Protein AF-A0A099JJ31-F1 (afdb_monomer)

pLDDT: mean 77.25, std 7.1, range [54.41, 89.5]

Organism: NCBI:txid1001240

InterPro domains:
  IPR036689 ESAT-6-like superfamily [SSF140453] (3-87)

Structure (mmCIF, N/CA/C/O backbone):
data_AF-A0A099JJ31-F1
#
_entry.id   AF-A0A099JJ31-F1
#
loop_
_atom_site.group_PDB
_atom_site.id
_atom_site.type_symbol
_atom_site.label_atom_id
_atom_site.label_alt_id
_atom_site.label_comp_id
_atom_site.label_asym_id
_atom_site.label_entity_id
_atom_site.label_seq_id
_atom_site.pdbx_PDB_ins_code
_atom_site.Cartn_x
_atom_site.Cartn_y
_atom_site.Cartn_z
_atom_site.occupancy
_atom_site.B_iso_or_equiv
_atom_site.auth_seq_id
_atom_site.auth_comp_id
_atom_site.auth_asym_id
_atom_site.auth_atom_id
_atom_site.pdbx_PDB_model_num
ATOM 1 N N . MET A 1 1 ? -8.573 7.462 25.644 1.00 59.44 1 MET A N 1
ATOM 2 C CA . MET A 1 1 ? -7.167 6.987 25.660 1.00 59.44 1 MET A CA 1
ATOM 3 C C . MET A 1 1 ? -6.922 5.875 24.642 1.00 59.44 1 MET A C 1
ATOM 5 O O . MET A 1 1 ? -6.087 6.080 23.775 1.00 59.44 1 MET A O 1
ATOM 9 N N . GLY A 1 2 ? -7.621 4.730 24.692 1.00 66.19 2 GLY A N 1
ATOM 10 C CA . GLY A 1 2 ? -7.469 3.665 23.681 1.00 66.19 2 GLY A CA 1
ATOM 11 C C . GLY A 1 2 ? -7.903 4.087 22.269 1.00 66.19 2 GLY A C 1
ATOM 12 O O . GLY A 1 2 ? -7.120 3.967 21.328 1.00 66.19 2 GLY A O 1
ATOM 13 N N . SER A 1 3 ? -9.095 4.679 22.133 1.00 65.56 3 SER A N 1
ATOM 14 C CA . SER A 1 3 ? -9.602 5.162 20.836 1.00 65.56 3 SER A CA 1
ATOM 15 C C . SER A 1 3 ? -8.732 6.273 20.224 1.00 65.56 3 SER A C 1
ATOM 17 O O . SER A 1 3 ? -8.530 6.308 19.011 1.00 65.56 3 SER A O 1
ATOM 19 N N . ASP A 1 4 ? -8.124 7.130 21.052 1.00 74.12 4 ASP A N 1
ATOM 20 C CA . ASP A 1 4 ? -7.196 8.177 20.600 1.00 74.12 4 ASP A CA 1
ATOM 21 C C . ASP A 1 4 ? -5.935 7.586 19.949 1.00 74.12 4 ASP A C 1
ATOM 23 O O . ASP A 1 4 ? -5.500 8.041 18.889 1.00 74.12 4 ASP A O 1
ATOM 27 N N . VAL A 1 5 ? -5.359 6.536 20.548 1.00 75.56 5 VAL A N 1
ATOM 28 C CA . VAL A 1 5 ? -4.180 5.834 20.009 1.00 75.56 5 VAL A CA 1
ATOM 29 C C . VAL A 1 5 ? -4.517 5.136 18.692 1.00 75.56 5 VAL A C 1
ATOM 31 O O . VAL A 1 5 ? -3.752 5.231 17.730 1.00 75.56 5 VAL A O 1
ATOM 34 N N . LEU A 1 6 ? -5.677 4.483 18.621 1.00 72.94 6 LEU A N 1
ATOM 35 C CA . LEU A 1 6 ? -6.157 3.798 17.421 1.00 72.94 6 LEU A CA 1
ATOM 36 C C . LEU A 1 6 ? -6.427 4.771 16.261 1.00 72.94 6 LEU A C 1
ATOM 38 O O . LEU A 1 6 ? -6.030 4.512 15.121 1.00 72.94 6 LEU A O 1
ATOM 42 N N . SER A 1 7 ? -7.022 5.927 16.557 1.00 74.19 7 SER A N 1
ATOM 43 C CA . SER A 1 7 ? -7.233 7.017 15.596 1.00 74.19 7 SER A CA 1
ATOM 44 C C . SER A 1 7 ? -5.906 7.579 15.067 1.00 74.19 7 SER A C 1
ATOM 46 O O . SER A 1 7 ? -5.743 7.797 13.861 1.00 74.19 7 SER A O 1
ATOM 48 N N . HIS A 1 8 ? -4.908 7.735 15.942 1.00 79.44 8 HIS A N 1
ATOM 49 C CA . HIS A 1 8 ? -3.561 8.148 15.547 1.00 79.44 8 HIS A CA 1
ATOM 50 C C . HIS A 1 8 ? -2.853 7.119 14.656 1.00 79.44 8 HIS A C 1
ATOM 52 O O . HIS A 1 8 ? -2.252 7.512 13.651 1.00 79.44 8 HIS A O 1
ATOM 58 N N . LEU A 1 9 ? -2.930 5.824 14.985 1.00 74.12 9 LEU A N 1
ATOM 59 C CA . LEU A 1 9 ? -2.378 4.759 14.141 1.00 74.12 9 LEU A CA 1
ATOM 60 C C . LEU A 1 9 ? -3.044 4.749 12.763 1.00 74.12 9 LEU A C 1
ATOM 62 O O . LEU A 1 9 ? -2.347 4.748 11.754 1.00 74.12 9 LEU A O 1
ATOM 66 N N . THR A 1 10 ? -4.375 4.830 12.730 1.00 75.56 10 THR A N 1
ATOM 67 C CA . THR A 1 10 ? -5.184 4.878 11.503 1.00 75.56 10 THR A CA 1
ATOM 68 C C . THR A 1 10 ? -4.741 6.009 10.578 1.00 75.56 10 THR A C 1
ATOM 70 O O . THR A 1 10 ? -4.440 5.774 9.407 1.00 75.56 10 THR A O 1
ATOM 73 N N . LYS A 1 11 ? -4.622 7.234 11.109 1.00 78.12 11 LYS A N 1
ATOM 74 C CA . LYS A 1 11 ? -4.136 8.390 10.341 1.00 78.12 11 LYS A CA 1
ATOM 75 C C . LYS A 1 11 ? -2.731 8.168 9.797 1.00 78.12 11 LYS A C 1
ATOM 77 O O . LYS A 1 11 ? -2.499 8.385 8.613 1.00 78.12 11 LYS A O 1
ATOM 82 N N . LYS A 1 12 ? -1.803 7.723 10.647 1.00 78.56 12 LYS A N 1
ATOM 83 C CA . LYS A 1 12 ? -0.403 7.520 10.255 1.00 78.56 12 LYS A CA 1
ATOM 84 C C . LYS A 1 12 ? -0.267 6.457 9.164 1.00 78.56 12 LYS A C 1
ATOM 86 O O . LYS A 1 12 ? 0.496 6.648 8.220 1.00 78.56 12 LYS A O 1
ATOM 91 N N . THR A 1 13 ? -1.025 5.372 9.286 1.00 73.88 13 THR A N 1
ATOM 92 C CA . THR A 1 13 ? -1.136 4.305 8.292 1.00 73.88 13 THR A CA 1
ATOM 93 C C . THR A 1 13 ? -1.659 4.838 6.962 1.00 73.88 13 THR A C 1
ATOM 95 O O . THR A 1 13 ? -1.001 4.626 5.950 1.00 73.88 13 THR A O 1
ATOM 98 N N . SER A 1 14 ? -2.770 5.583 6.963 1.00 74.06 14 SER A N 1
ATOM 99 C CA . SER A 1 14 ? -3.341 6.160 5.738 1.00 74.06 14 SER A CA 1
ATOM 100 C C . SER A 1 14 ? -2.353 7.085 5.028 1.00 74.06 14 SER A C 1
ATOM 102 O O . SER A 1 14 ? -2.115 6.923 3.838 1.00 74.06 14 SER A O 1
ATOM 104 N N . THR A 1 15 ? -1.721 8.010 5.758 1.00 83.00 15 THR A N 1
ATOM 105 C CA . THR A 1 15 ? -0.725 8.923 5.174 1.00 83.00 15 THR A CA 1
ATOM 106 C C . THR A 1 15 ? 0.475 8.166 4.608 1.00 83.00 15 THR A C 1
ATOM 108 O O . THR A 1 15 ? 0.947 8.485 3.524 1.00 83.00 15 THR A O 1
ATOM 111 N N . SER A 1 16 ? 0.933 7.118 5.299 1.00 75.19 16 SER A N 1
ATOM 112 C CA . SER A 1 16 ? 2.051 6.300 4.816 1.00 75.19 16 SER A CA 1
ATOM 113 C C . SER A 1 16 ? 1.691 5.520 3.540 1.00 75.19 16 SER A C 1
ATOM 115 O O . SER A 1 16 ? 2.562 5.337 2.690 1.00 75.19 16 SER A O 1
ATOM 117 N N . SER A 1 17 ? 0.431 5.088 3.374 1.00 70.38 17 SER A N 1
ATOM 118 C CA . SER A 1 17 ? -0.060 4.500 2.114 1.00 70.38 17 SER A CA 1
ATOM 119 C C . SER A 1 17 ? 0.003 5.495 0.961 1.00 70.38 17 SER A C 1
ATOM 121 O O . SER A 1 17 ? 0.489 5.158 -0.120 1.00 70.38 17 SER A O 1
ATOM 123 N N . ASP A 1 18 ? -0.493 6.712 1.192 1.00 76.56 18 ASP A N 1
ATOM 124 C CA . ASP A 1 18 ? -0.558 7.762 0.175 1.00 76.56 18 ASP A CA 1
ATOM 125 C C . ASP A 1 18 ? 0.853 8.172 -0.275 1.00 76.56 18 ASP A C 1
ATOM 127 O O . ASP A 1 18 ? 1.132 8.269 -1.476 1.00 76.56 18 ASP A O 1
ATOM 131 N N . ASP A 1 19 ? 1.770 8.326 0.685 1.00 80.44 19 ASP A N 1
ATOM 132 C CA . ASP A 1 19 ? 3.175 8.642 0.429 1.00 80.44 19 ASP A CA 1
ATOM 133 C C . ASP A 1 19 ? 3.866 7.535 -0.377 1.00 80.44 19 ASP A C 1
ATOM 135 O O . ASP A 1 19 ? 4.580 7.822 -1.343 1.00 80.44 19 ASP A O 1
ATOM 139 N N . LEU A 1 20 ? 3.624 6.264 -0.039 1.00 74.88 20 LEU A N 1
ATOM 140 C CA . LEU A 1 20 ? 4.175 5.132 -0.782 1.00 74.88 20 LEU A CA 1
ATOM 141 C C . LEU A 1 20 ? 3.664 5.107 -2.228 1.00 74.88 20 LEU A C 1
ATOM 143 O O . LEU A 1 20 ? 4.465 4.986 -3.154 1.00 74.88 20 LEU A O 1
ATOM 147 N N . GLY A 1 21 ? 2.355 5.267 -2.438 1.00 74.56 21 GLY A N 1
ATOM 148 C CA . GLY A 1 21 ? 1.772 5.317 -3.782 1.00 74.56 21 GLY A CA 1
ATOM 149 C C . GLY A 1 21 ? 2.344 6.463 -4.622 1.00 74.56 21 GLY A C 1
ATOM 150 O O . GLY A 1 21 ? 2.635 6.291 -5.808 1.00 74.56 21 GLY A O 1
ATOM 151 N N . SER A 1 22 ? 2.578 7.620 -3.997 1.00 82.88 22 SER A N 1
ATOM 152 C CA . SER A 1 22 ? 3.236 8.763 -4.635 1.00 82.88 22 SER A CA 1
ATOM 153 C C . SER A 1 22 ? 4.683 8.450 -5.029 1.00 82.88 22 SER A C 1
ATOM 155 O O . SER A 1 22 ? 5.072 8.698 -6.171 1.00 82.88 22 SER A O 1
ATOM 157 N N . LEU A 1 23 ? 5.469 7.847 -4.131 1.00 80.50 23 LEU A N 1
ATOM 158 C CA . LEU A 1 23 ? 6.858 7.462 -4.401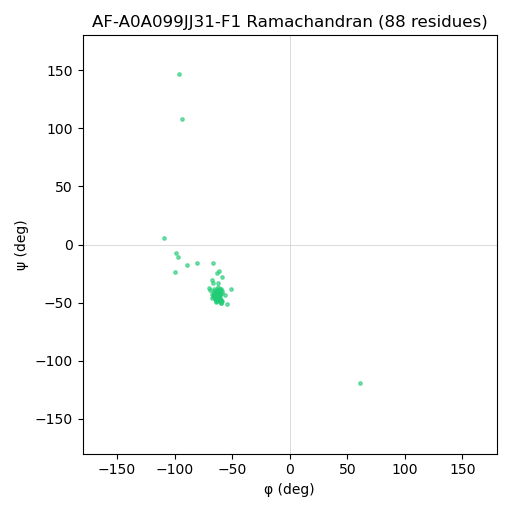 1.00 80.50 23 LEU A CA 1
ATOM 159 C C . LEU A 1 23 ? 6.966 6.441 -5.539 1.00 80.50 23 LEU A C 1
ATOM 161 O O . LEU A 1 23 ? 7.835 6.574 -6.395 1.00 80.50 23 LEU A O 1
ATOM 165 N N . VAL A 1 24 ? 6.064 5.463 -5.595 1.00 75.31 24 VAL A N 1
ATOM 166 C CA . VAL A 1 24 ? 5.997 4.457 -6.669 1.00 75.31 24 VAL A CA 1
ATOM 167 C C . VAL A 1 24 ? 5.721 5.108 -8.021 1.00 75.31 24 VAL A C 1
ATOM 169 O O . VAL A 1 24 ? 6.371 4.798 -9.021 1.00 75.31 24 VAL A O 1
ATOM 172 N N . LYS A 1 25 ? 4.800 6.072 -8.050 1.00 77.50 25 LYS A N 1
ATOM 173 C CA . LYS A 1 25 ? 4.470 6.817 -9.264 1.00 77.50 25 LYS A CA 1
ATOM 174 C C . LYS A 1 25 ? 5.635 7.695 -9.728 1.00 77.50 25 LYS A C 1
ATOM 176 O O . LYS A 1 25 ? 5.981 7.667 -10.906 1.00 77.50 25 LYS A O 1
ATOM 181 N N . GLN A 1 26 ? 6.288 8.395 -8.800 1.00 81.44 26 GLN A N 1
ATOM 182 C CA . GLN A 1 26 ? 7.494 9.182 -9.081 1.00 81.44 26 GLN A CA 1
ATOM 183 C C . GLN A 1 26 ? 8.639 8.304 -9.592 1.00 81.44 26 GLN A C 1
ATOM 185 O O . GLN A 1 26 ? 9.354 8.689 -10.512 1.00 81.44 26 GLN A O 1
ATOM 190 N N . LEU A 1 27 ? 8.800 7.108 -9.029 1.00 72.62 27 LEU A N 1
ATOM 191 C CA . LEU A 1 27 ? 9.810 6.138 -9.438 1.00 72.62 27 LEU A CA 1
ATOM 192 C C . LEU A 1 27 ? 9.559 5.613 -10.858 1.00 72.62 27 LEU A C 1
ATOM 194 O O . LEU A 1 27 ? 10.498 5.492 -11.644 1.00 72.62 27 LEU A O 1
ATOM 198 N N . PHE A 1 28 ? 8.295 5.367 -11.212 1.00 72.94 28 PHE A N 1
ATOM 199 C CA . PHE A 1 28 ? 7.899 5.034 -12.579 1.00 72.94 28 PHE A CA 1
ATOM 200 C C . PHE A 1 28 ? 8.186 6.189 -13.555 1.00 72.94 28 PHE A C 1
ATOM 202 O O . PHE A 1 28 ? 8.813 5.975 -14.593 1.00 72.94 28 PHE A O 1
ATOM 209 N N . GLU A 1 29 ? 7.793 7.418 -13.211 1.00 77.31 29 GLU A N 1
ATOM 210 C CA . GLU A 1 29 ? 8.035 8.613 -14.035 1.00 77.31 29 GLU A CA 1
ATOM 211 C C . GLU A 1 29 ? 9.531 8.898 -14.222 1.00 77.31 29 GLU A C 1
ATOM 213 O O . GLU A 1 29 ? 9.976 9.174 -15.337 1.00 77.31 29 GLU A O 1
ATOM 218 N N . A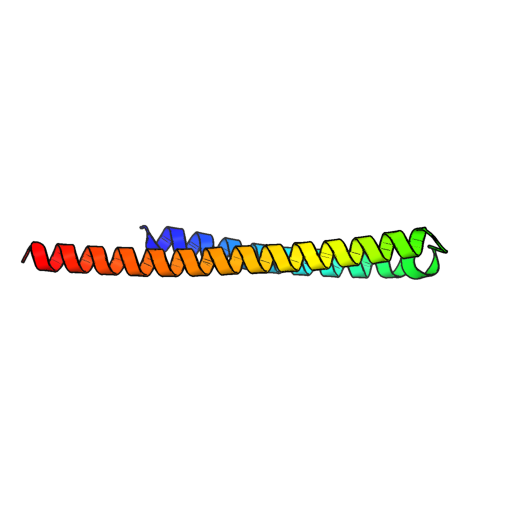LA A 1 30 ? 10.330 8.759 -13.161 1.00 75.19 30 ALA A N 1
ATOM 219 C CA . ALA A 1 30 ? 11.781 8.927 -13.202 1.00 75.19 30 ALA A CA 1
ATOM 220 C C . ALA A 1 30 ? 12.469 7.900 -14.113 1.00 75.19 30 ALA A C 1
ATOM 222 O O . ALA A 1 30 ? 13.559 8.159 -14.629 1.00 75.19 30 ALA A O 1
ATOM 223 N N . ALA A 1 31 ? 11.838 6.747 -14.330 1.00 69.06 31 ALA A N 1
ATOM 224 C CA . ALA A 1 31 ? 12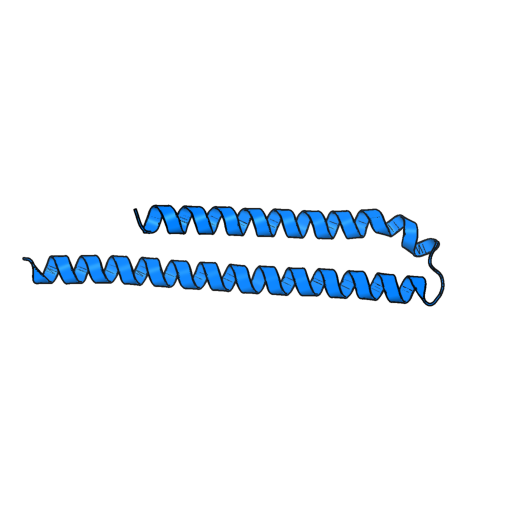.374 5.688 -15.163 1.00 69.06 31 ALA A CA 1
ATOM 225 C C . ALA A 1 31 ? 11.830 5.676 -16.605 1.00 69.06 31 ALA A C 1
ATOM 227 O O . ALA A 1 31 ? 12.434 5.039 -17.468 1.00 69.06 31 ALA A O 1
ATOM 228 N N . ALA A 1 32 ? 10.789 6.454 -16.920 1.00 70.31 32 ALA A N 1
ATOM 229 C CA . ALA A 1 32 ? 10.301 6.661 -18.290 1.00 70.31 32 ALA A CA 1
ATOM 230 C C . ALA A 1 32 ? 11.397 7.071 -19.312 1.00 70.31 32 ALA A C 1
ATOM 232 O O . ALA A 1 32 ? 11.403 6.541 -20.425 1.00 70.31 32 ALA A O 1
ATOM 233 N N . PRO A 1 33 ? 12.396 7.922 -18.979 1.00 71.88 33 PRO A N 1
ATOM 234 C CA . PRO A 1 33 ? 13.486 8.266 -19.901 1.00 71.88 33 PRO A CA 1
ATOM 235 C C . PRO A 1 33 ? 14.410 7.085 -20.229 1.00 71.88 33 PRO A C 1
ATOM 237 O O . PRO A 1 33 ? 15.204 7.153 -21.170 1.00 71.88 33 PRO A O 1
ATOM 240 N N . LEU A 1 34 ? 14.350 6.012 -19.437 1.00 68.00 34 LEU A N 1
ATOM 241 C CA . LEU A 1 34 ? 15.185 4.827 -19.584 1.00 68.00 34 LEU A CA 1
ATOM 242 C C . LEU A 1 34 ? 14.555 3.774 -20.511 1.00 68.00 34 LEU A C 1
ATOM 244 O O . LEU A 1 34 ? 15.283 2.936 -21.046 1.00 68.00 34 LEU A O 1
ATOM 248 N N . GLU A 1 35 ? 13.245 3.855 -20.777 1.00 62.25 35 GLU A N 1
ATOM 249 C CA . GLU A 1 35 ? 12.487 2.903 -21.607 1.00 62.25 35 GLU A CA 1
ATOM 250 C C . GLU A 1 35 ? 12.988 2.844 -23.068 1.00 62.25 35 GLU A C 1
ATOM 252 O O . GLU A 1 35 ? 12.859 1.822 -23.738 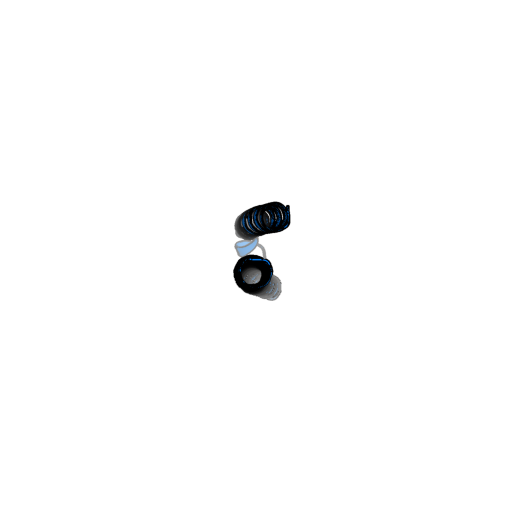1.00 62.25 35 GLU A O 1
ATOM 257 N N . GLY A 1 36 ? 13.652 3.906 -23.541 1.00 64.56 36 GLY A N 1
ATOM 258 C CA . GLY A 1 36 ? 14.331 3.954 -24.843 1.00 64.56 36 GLY A CA 1
ATOM 259 C C . GLY A 1 36 ? 15.845 3.705 -24.802 1.00 64.56 36 GLY A C 1
ATOM 260 O O . GLY A 1 36 ? 16.477 3.615 -25.854 1.00 64.56 36 GLY A O 1
ATOM 261 N N . ARG A 1 37 ? 16.454 3.618 -23.610 1.00 64.69 37 ARG A N 1
ATOM 262 C CA . ARG A 1 37 ? 17.903 3.368 -23.444 1.00 64.69 37 ARG A CA 1
ATOM 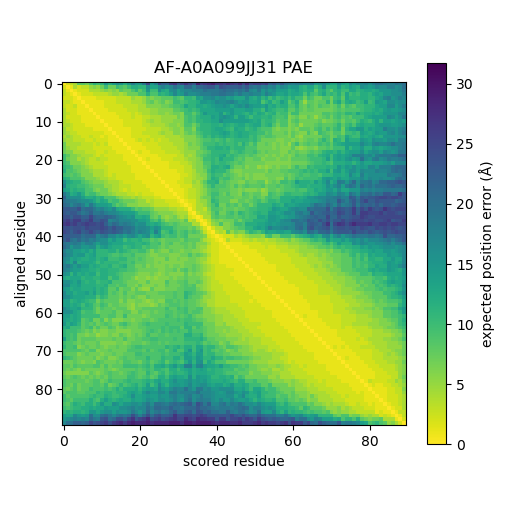263 C C . ARG A 1 37 ? 18.211 1.909 -23.123 1.00 64.69 37 ARG A C 1
ATOM 265 O O . ARG A 1 37 ? 19.316 1.444 -23.399 1.00 64.69 37 ARG A O 1
ATOM 272 N N . PHE A 1 38 ? 17.241 1.184 -22.575 1.00 63.31 38 PHE A N 1
ATOM 273 C CA . PHE A 1 38 ? 17.364 -0.230 -22.263 1.00 63.31 38 PHE A CA 1
ATOM 274 C C . PHE A 1 38 ? 16.831 -1.108 -23.405 1.00 63.31 38 PHE A C 1
ATOM 276 O O . PHE A 1 38 ? 15.628 -1.233 -23.607 1.00 63.31 38 PHE A O 1
ATOM 283 N N . ASN A 1 39 ? 17.737 -1.765 -24.133 1.00 66.50 39 ASN A N 1
ATOM 284 C CA . ASN A 1 39 ? 17.396 -2.799 -25.115 1.00 66.50 39 ASN A CA 1
ATOM 285 C C . ASN A 1 39 ? 17.522 -4.202 -24.492 1.00 66.50 39 ASN A C 1
ATOM 287 O O . ASN A 1 39 ? 18.396 -4.441 -23.655 1.00 66.50 39 ASN A O 1
ATOM 291 N N . GLY A 1 40 ? 16.670 -5.145 -24.906 1.00 72.75 40 GLY A N 1
ATOM 292 C CA . GLY A 1 40 ? 16.743 -6.549 -24.479 1.00 72.75 40 GLY A CA 1
ATOM 293 C C . GLY A 1 40 ? 16.570 -6.739 -22.966 1.00 72.75 40 GLY A C 1
ATOM 294 O O . GLY A 1 40 ? 15.537 -6.383 -22.403 1.00 72.75 40 GLY A O 1
ATOM 295 N N . ALA A 1 41 ? 1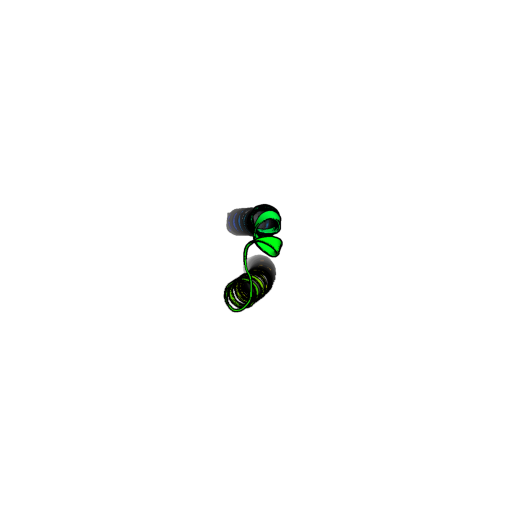7.589 -7.292 -22.299 1.00 70.31 41 ALA A N 1
ATOM 296 C CA . ALA A 1 41 ? 17.555 -7.633 -20.872 1.00 70.31 41 ALA A CA 1
ATOM 297 C C . ALA A 1 41 ? 17.268 -6.436 -19.943 1.00 70.31 41 ALA A C 1
ATOM 299 O O . ALA A 1 41 ? 16.678 -6.621 -18.881 1.00 70.31 41 ALA A O 1
ATOM 300 N N . GLY A 1 42 ? 17.631 -5.210 -20.342 1.00 70.69 42 GLY A N 1
ATOM 301 C CA . GLY A 1 42 ? 17.338 -4.009 -19.553 1.00 70.69 42 GLY A CA 1
ATOM 302 C C . GLY A 1 42 ? 15.846 -3.651 -19.521 1.00 70.69 42 GLY A C 1
ATOM 303 O O . GLY A 1 42 ? 15.342 -3.261 -18.473 1.00 70.69 42 GLY A O 1
ATOM 304 N N . ARG A 1 43 ? 15.124 -3.841 -20.639 1.00 74.44 43 ARG A N 1
ATOM 305 C CA . ARG A 1 43 ? 13.664 -3.641 -20.710 1.00 74.44 43 ARG A CA 1
ATOM 306 C C . ARG A 1 43 ? 12.960 -4.659 -19.814 1.00 74.44 43 ARG A C 1
ATOM 308 O O . ARG A 1 43 ? 12.158 -4.282 -18.976 1.00 74.44 43 ARG A O 1
ATOM 315 N N . ALA A 1 44 ? 13.363 -5.928 -19.909 1.00 75.81 44 ALA A N 1
ATOM 316 C CA . ALA A 1 44 ? 12.810 -7.000 -19.082 1.00 75.81 44 ALA A CA 1
ATOM 317 C C . ALA A 1 44 ? 13.052 -6.785 -17.575 1.00 75.81 44 ALA A C 1
ATOM 319 O O . ALA A 1 44 ? 12.166 -7.043 -16.762 1.00 75.81 44 ALA A O 1
ATOM 320 N N . ALA A 1 45 ? 14.235 -6.293 -17.188 1.00 74.12 45 ALA A N 1
ATOM 321 C CA . ALA A 1 45 ? 14.525 -5.945 -15.798 1.00 74.12 45 ALA A CA 1
ATOM 322 C C . ALA A 1 45 ? 13.672 -4.763 -15.311 1.00 74.12 45 ALA A C 1
ATOM 324 O O . ALA A 1 45 ? 13.201 -4.782 -14.174 1.00 74.12 45 ALA A O 1
ATOM 325 N N . PHE A 1 46 ? 13.439 -3.768 -16.172 1.00 74.62 46 PHE A N 1
ATOM 326 C CA . PHE A 1 46 ? 12.590 -2.623 -15.859 1.00 74.62 46 PHE A CA 1
ATOM 327 C C . PHE A 1 46 ? 11.111 -3.007 -15.711 1.00 74.62 46 PHE A C 1
ATOM 329 O O . PHE A 1 46 ? 10.478 -2.641 -14.722 1.00 74.62 46 PHE A O 1
ATOM 336 N N . ASP A 1 47 ? 10.581 -3.810 -16.632 1.00 78.12 47 ASP A N 1
ATOM 337 C CA . ASP A 1 47 ? 9.204 -4.308 -16.562 1.00 78.12 47 ASP A CA 1
ATOM 338 C C . ASP A 1 47 ? 8.990 -5.156 -15.301 1.00 78.12 47 ASP A C 1
ATOM 340 O O . ASP A 1 47 ? 7.976 -5.024 -14.612 1.00 78.12 47 ASP A O 1
ATOM 344 N N . ARG A 1 48 ? 9.979 -5.986 -14.939 1.00 80.38 48 ARG A N 1
ATOM 345 C CA . ARG A 1 48 ? 9.955 -6.736 -13.680 1.00 80.38 48 ARG A CA 1
ATOM 346 C C . ARG A 1 48 ? 9.942 -5.802 -12.478 1.00 80.38 48 ARG A C 1
ATOM 348 O O . ARG A 1 48 ? 9.114 -5.977 -11.596 1.00 80.38 48 ARG A O 1
ATOM 355 N N . PHE A 1 49 ? 10.826 -4.812 -12.448 1.00 78.50 49 PHE A N 1
ATOM 356 C CA . PHE A 1 49 ? 10.876 -3.835 -11.367 1.00 78.50 49 PHE A CA 1
ATOM 357 C C . PHE A 1 49 ? 9.535 -3.117 -11.174 1.00 78.50 49 PHE A C 1
ATOM 359 O O . PHE A 1 49 ? 9.067 -2.996 -10.042 1.00 78.50 49 PHE A O 1
ATOM 366 N N . LYS A 1 50 ? 8.883 -2.705 -12.267 1.00 77.31 50 LYS A N 1
ATOM 367 C CA . LYS A 1 50 ? 7.546 -2.111 -12.216 1.00 77.31 50 LYS A CA 1
ATOM 368 C C . LYS A 1 50 ? 6.525 -3.072 -11.602 1.00 77.31 50 LYS A C 1
ATOM 370 O O . LYS A 1 50 ? 5.842 -2.691 -10.660 1.00 77.31 50 LYS A O 1
ATOM 375 N N . ASN A 1 51 ? 6.468 -4.315 -12.082 1.00 81.06 51 ASN A N 1
ATOM 376 C CA . ASN A 1 51 ? 5.522 -5.313 -11.575 1.00 81.06 51 ASN A CA 1
ATOM 377 C C . ASN A 1 51 ? 5.724 -5.616 -10.083 1.00 81.06 51 ASN A C 1
ATOM 379 O O . ASN A 1 51 ? 4.751 -5.702 -9.341 1.00 81.06 51 ASN A O 1
ATOM 383 N N . GLU A 1 52 ? 6.972 -5.756 -9.633 1.00 79.88 52 GLU A N 1
ATOM 384 C CA . GLU A 1 52 ? 7.293 -5.972 -8.214 1.00 79.88 52 GLU A CA 1
ATOM 385 C C . GLU A 1 52 ? 6.858 -4.759 -7.379 1.00 79.88 52 GLU A C 1
ATOM 387 O O . GLU A 1 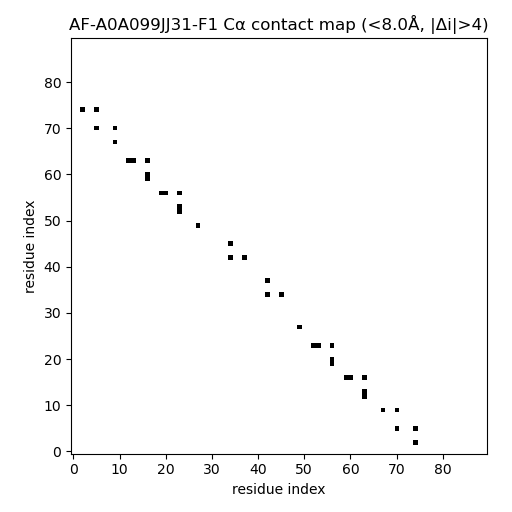52 ? 6.273 -4.910 -6.310 1.00 79.88 52 GLU A O 1
ATOM 392 N N . THR A 1 53 ? 7.075 -3.547 -7.894 1.00 74.88 53 THR A N 1
ATOM 393 C CA . THR A 1 53 ? 6.677 -2.306 -7.219 1.00 74.88 53 THR A CA 1
ATOM 394 C C . THR A 1 53 ? 5.153 -2.182 -7.102 1.00 74.88 53 THR A C 1
ATOM 396 O O . THR A 1 53 ? 4.641 -1.865 -6.025 1.00 74.88 53 THR A O 1
ATOM 399 N N . ASP A 1 54 ? 4.418 -2.477 -8.175 1.00 76.69 54 ASP A N 1
ATOM 400 C CA . ASP A 1 54 ? 2.951 -2.499 -8.171 1.00 76.69 54 ASP A CA 1
ATOM 401 C C . ASP A 1 54 ? 2.422 -3.580 -7.207 1.00 76.69 54 ASP A C 1
ATOM 403 O O . ASP A 1 54 ? 1.499 -3.323 -6.430 1.0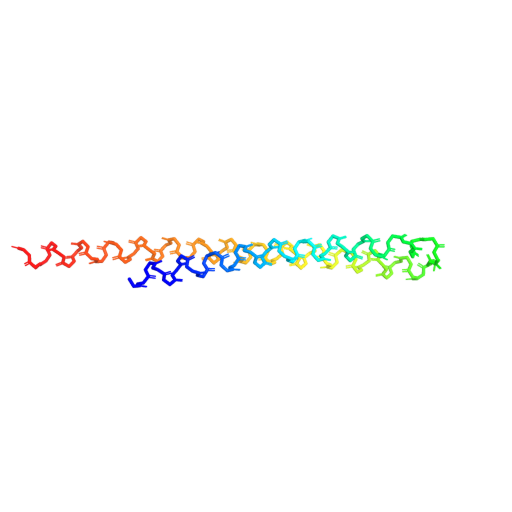0 76.69 54 ASP A O 1
ATOM 407 N N . SER A 1 55 ? 3.048 -4.763 -7.184 1.00 80.31 55 SER A N 1
ATOM 408 C CA . SER A 1 55 ? 2.691 -5.864 -6.278 1.00 80.31 55 SER A CA 1
ATOM 409 C C . SER A 1 55 ? 2.911 -5.505 -4.808 1.00 80.31 55 SER A C 1
ATOM 411 O O . SER A 1 55 ? 2.003 -5.666 -3.995 1.00 80.31 55 SER A O 1
ATOM 413 N N . ILE A 1 56 ? 4.084 -4.963 -4.463 1.00 76.00 56 ILE A N 1
ATOM 414 C CA . ILE A 1 56 ? 4.405 -4.510 -3.101 1.00 76.00 56 ILE A CA 1
ATOM 415 C C . ILE A 1 56 ? 3.412 -3.433 -2.653 1.00 76.00 56 ILE A C 1
ATOM 417 O O . ILE A 1 56 ? 2.946 -3.452 -1.515 1.00 76.00 56 ILE A O 1
ATOM 421 N N . SER A 1 57 ? 3.042 -2.517 -3.551 1.00 75.25 57 SER A N 1
ATOM 422 C CA . SER A 1 57 ? 2.052 -1.471 -3.267 1.00 75.25 57 SER A CA 1
ATOM 423 C C . SER A 1 57 ? 0.666 -2.049 -2.987 1.00 75.25 57 SER A C 1
ATOM 425 O O . SER A 1 57 ? -0.026 -1.591 -2.076 1.00 75.25 57 SER A O 1
ATOM 427 N N . ALA A 1 58 ? 0.246 -3.055 -3.756 1.00 80.56 58 ALA A N 1
ATOM 428 C CA . ALA A 1 58 ? -1.023 -3.739 -3.546 1.00 80.56 58 ALA A CA 1
ATOM 429 C C . ALA A 1 58 ? -1.039 -4.510 -2.214 1.00 80.56 58 ALA A C 1
ATOM 431 O O . ALA A 1 58 ? -2.003 -4.392 -1.456 1.00 80.56 58 ALA A O 1
ATOM 432 N N . GLU A 1 59 ? 0.037 -5.235 -1.891 1.00 81.31 59 GLU A N 1
ATOM 433 C CA . GLU A 1 59 ? 0.180 -5.946 -0.615 1.00 81.31 59 GLU A CA 1
ATOM 434 C C . GLU A 1 59 ? 0.171 -4.993 0.580 1.00 81.31 59 GLU A C 1
ATOM 436 O O . GLU A 1 59 ? -0.556 -5.231 1.545 1.00 81.31 59 GLU A O 1
ATOM 441 N N . LEU A 1 60 ? 0.919 -3.886 0.510 1.00 75.88 60 LEU A N 1
ATOM 442 C CA . LEU A 1 60 ? 0.927 -2.870 1.562 1.00 75.88 60 LEU A CA 1
ATOM 443 C C . LEU A 1 60 ? -0.464 -2.273 1.767 1.00 75.88 60 LEU A C 1
ATOM 445 O O . LEU A 1 60 ? -0.930 -2.211 2.902 1.00 75.88 60 LEU A O 1
ATOM 449 N N . ASN A 1 61 ? -1.176 -1.916 0.697 1.00 76.44 61 ASN A N 1
ATOM 450 C CA . ASN A 1 61 ? -2.553 -1.434 0.818 1.00 76.44 61 ASN A CA 1
ATOM 451 C C . ASN A 1 61 ? -3.489 -2.481 1.443 1.00 76.44 61 ASN A C 1
ATOM 453 O O . ASN A 1 61 ? -4.287 -2.144 2.320 1.00 76.44 61 ASN A O 1
ATOM 457 N N . GLY A 1 62 ? -3.372 -3.753 1.052 1.00 82.56 62 GLY A N 1
ATOM 458 C CA . GLY A 1 62 ? -4.156 -4.846 1.636 1.00 82.56 62 GLY A CA 1
ATOM 459 C C . GLY A 1 62 ? -3.866 -5.064 3.126 1.00 82.56 62 GLY A C 1
ATOM 460 O O . GLY A 1 62 ? -4.791 -5.202 3.934 1.00 82.56 62 GLY A O 1
ATOM 461 N N . ALA A 1 63 ? -2.591 -5.033 3.515 1.00 79.94 63 ALA A N 1
ATOM 462 C CA . ALA A 1 63 ? -2.168 -5.135 4.908 1.00 79.94 63 ALA A CA 1
ATOM 463 C C . ALA A 1 63 ? -2.695 -3.958 5.742 1.00 79.94 63 ALA A C 1
ATOM 465 O O . ALA A 1 63 ? -3.204 -4.155 6.846 1.00 79.94 63 ALA A O 1
ATOM 466 N N . LEU A 1 64 ? -2.644 -2.739 5.201 1.00 76.88 64 LEU A N 1
ATOM 467 C CA . LEU A 1 64 ? -3.127 -1.540 5.886 1.00 76.88 64 LEU A CA 1
ATOM 468 C C . LEU A 1 64 ? -4.657 -1.546 6.019 1.00 76.88 64 LEU A C 1
ATOM 470 O O . LEU A 1 64 ? -5.165 -1.248 7.098 1.00 76.88 64 LEU A O 1
ATOM 474 N N . GLY A 1 65 ? -5.396 -1.999 5.002 1.00 80.75 65 GLY A N 1
ATOM 475 C CA . GLY A 1 65 ? -6.841 -2.241 5.110 1.00 80.75 65 GLY A CA 1
ATOM 476 C C . GLY A 1 65 ? -7.199 -3.291 6.173 1.00 80.75 65 GLY A C 1
ATOM 477 O O . GLY A 1 65 ? -8.163 -3.122 6.926 1.00 80.75 65 GLY A O 1
ATOM 478 N N . SER A 1 66 ? -6.384 -4.341 6.297 1.00 84.38 66 SER A N 1
ATOM 479 C CA . SER A 1 66 ? -6.547 -5.366 7.338 1.00 84.38 66 SER A CA 1
ATOM 480 C C . SER A 1 66 ? -6.309 -4.796 8.740 1.00 84.38 66 SER A C 1
ATOM 482 O O . SER A 1 66 ? -7.082 -5.076 9.655 1.00 84.38 66 SER A O 1
ATOM 484 N N . ILE A 1 67 ? -5.292 -3.943 8.905 1.00 80.75 67 ILE A N 1
ATOM 485 C CA . ILE A 1 67 ? -5.026 -3.230 10.164 1.00 80.75 67 ILE A CA 1
ATOM 486 C C . ILE A 1 67 ? -6.208 -2.330 10.530 1.00 80.75 67 ILE A C 1
ATOM 488 O O . ILE A 1 67 ? -6.680 -2.395 11.660 1.00 80.75 67 ILE A O 1
ATOM 492 N N . LEU A 1 68 ? -6.725 -1.536 9.587 1.00 80.00 68 LEU A N 1
ATOM 493 C CA . LEU A 1 68 ? -7.884 -0.666 9.825 1.00 80.00 68 LEU A CA 1
ATOM 494 C C . LEU A 1 68 ? -9.120 -1.459 10.259 1.00 80.00 68 LEU A C 1
ATOM 496 O O . LEU A 1 68 ? -9.814 -1.066 11.193 1.00 80.00 68 LEU A O 1
ATOM 500 N N . THR A 1 69 ? -9.358 -2.607 9.625 1.00 86.50 69 THR A N 1
ATOM 501 C CA . THR A 1 69 ? -10.448 -3.515 10.005 1.00 86.50 69 THR A CA 1
ATOM 502 C C . THR A 1 69 ? -10.246 -4.063 11.420 1.00 86.50 69 THR A C 1
ATOM 504 O O . THR A 1 69 ? -11.181 -4.074 12.219 1.00 86.50 69 THR A O 1
ATOM 507 N N . GLY A 1 70 ? -9.020 -4.471 11.763 1.00 86.25 70 GLY A N 1
ATOM 508 C CA . GLY A 1 70 ? -8.674 -4.931 13.109 1.00 86.25 70 GLY A CA 1
ATOM 509 C C . GLY A 1 70 ? -8.854 -3.844 14.171 1.00 86.25 70 GLY A C 1
ATOM 510 O O . GLY A 1 70 ? -9.402 -4.117 15.237 1.00 86.25 70 GLY A O 1
ATOM 511 N N . ILE A 1 71 ? -8.464 -2.606 13.859 1.00 81.56 71 ILE A N 1
ATOM 512 C CA . ILE A 1 71 ? -8.658 -1.437 14.724 1.00 81.56 71 ILE A CA 1
ATOM 513 C C . ILE A 1 71 ? -10.151 -1.180 14.966 1.00 81.56 71 ILE A C 1
ATOM 515 O O . ILE A 1 71 ? -10.554 -1.000 16.112 1.00 81.56 71 ILE A O 1
ATOM 519 N N . ALA A 1 72 ? -10.979 -1.210 13.919 1.00 82.25 72 ALA A N 1
ATOM 520 C CA . ALA A 1 72 ? -12.425 -1.034 14.056 1.00 82.25 72 ALA A CA 1
ATOM 521 C C . ALA A 1 72 ? -13.062 -2.135 14.923 1.00 82.25 72 ALA A C 1
ATOM 523 O O . ALA A 1 72 ? -13.928 -1.855 15.750 1.00 82.25 72 ALA A O 1
ATOM 524 N N . GLY A 1 73 ? -12.603 -3.383 14.778 1.00 88.06 73 GLY A N 1
ATOM 525 C CA . GLY A 1 73 ? -13.033 -4.490 15.633 1.00 88.06 73 GLY A CA 1
ATOM 526 C C . GLY A 1 73 ? -12.626 -4.311 17.098 1.00 88.06 73 GLY A C 1
ATOM 527 O O . GLY A 1 73 ? -13.420 -4.594 17.992 1.00 88.06 73 GLY A O 1
ATOM 528 N N . GLN A 1 74 ? -11.415 -3.806 17.357 1.00 85.56 74 GLN A N 1
ATOM 529 C CA . GLN A 1 74 ? -10.963 -3.488 18.714 1.00 85.56 74 GLN A CA 1
ATOM 530 C C . GLN A 1 74 ? -11.793 -2.369 19.346 1.00 85.56 74 GLN A C 1
ATOM 532 O O . GLN A 1 74 ? -12.191 -2.506 20.498 1.00 85.56 74 GLN A O 1
ATOM 537 N N . ASP A 1 75 ? -12.081 -1.296 18.607 1.00 83.81 75 ASP A N 1
ATOM 538 C CA . ASP A 1 75 ? -12.889 -0.172 19.101 1.00 83.81 75 ASP A CA 1
ATOM 539 C C . ASP A 1 75 ? -14.303 -0.628 19.499 1.00 83.81 75 ASP A C 1
ATOM 541 O O . ASP A 1 75 ? -14.780 -0.310 20.590 1.00 83.81 75 ASP A O 1
ATOM 545 N N . LEU A 1 76 ? -14.926 -1.480 18.675 1.00 86.69 76 LEU A N 1
ATOM 546 C CA . LEU A 1 76 ? -16.211 -2.103 18.993 1.00 86.69 76 LEU A CA 1
ATOM 547 C C . LEU A 1 76 ? -16.136 -2.946 20.275 1.00 86.69 76 LEU A C 1
ATOM 549 O O . LEU A 1 76 ? -16.994 -2.811 21.146 1.00 86.69 76 LEU A O 1
ATOM 553 N N . ALA A 1 77 ? -15.116 -3.798 20.399 1.00 89.00 77 ALA A N 1
ATOM 554 C CA . ALA A 1 77 ? -14.949 -4.671 21.559 1.00 89.00 77 ALA A CA 1
ATOM 555 C C . ALA A 1 77 ? -14.732 -3.876 22.856 1.00 89.00 77 ALA A C 1
ATOM 557 O O . ALA A 1 77 ? -15.301 -4.225 23.887 1.00 89.00 77 ALA A O 1
ATOM 558 N N . PHE A 1 78 ? -13.953 -2.789 22.808 1.00 86.25 78 PHE A N 1
ATOM 559 C CA . PHE A 1 78 ? -13.775 -1.897 23.955 1.00 86.25 78 PHE A CA 1
ATOM 560 C C . PHE A 1 78 ? -15.086 -1.211 24.352 1.00 86.25 78 PHE A C 1
ATOM 562 O O . PHE A 1 78 ? -15.432 -1.217 25.530 1.00 86.25 78 PHE A O 1
ATOM 569 N N . GLY A 1 79 ? -15.847 -0.681 23.389 1.00 86.81 79 GLY A N 1
ATOM 570 C CA . GLY A 1 79 ? -17.137 -0.047 23.675 1.00 86.81 79 GLY A CA 1
ATOM 571 C C . GLY A 1 79 ? -18.170 -1.013 24.267 1.00 86.81 79 GLY A C 1
ATOM 572 O O . GLY A 1 79 ? -18.902 -0.646 25.184 1.00 86.81 79 GLY A O 1
ATOM 573 N N . GLN A 1 80 ? -18.202 -2.258 23.783 1.00 89.50 80 GLN A N 1
ATOM 574 C CA . GLN A 1 80 ? -19.053 -3.314 24.341 1.00 89.50 80 GLN A CA 1
ATOM 575 C C . GLN A 1 80 ? -18.633 -3.691 25.765 1.00 89.50 80 GLN A C 1
ATOM 577 O O . GLN A 1 80 ? -19.485 -3.780 26.643 1.00 89.50 80 GLN A O 1
ATOM 582 N N . ALA A 1 81 ? -17.331 -3.853 26.014 1.00 86.75 81 ALA A N 1
ATOM 583 C CA . ALA A 1 81 ? -16.819 -4.163 27.346 1.00 86.75 81 ALA A CA 1
ATOM 584 C C . ALA A 1 81 ? -17.138 -3.054 28.366 1.00 86.75 81 ALA A C 1
ATOM 586 O O . ALA A 1 81 ? -17.525 -3.356 29.493 1.00 86.75 81 ALA A O 1
ATOM 587 N N . ASP A 1 82 ? -17.027 -1.781 27.972 1.00 87.12 82 ASP A N 1
ATOM 588 C CA . ASP A 1 82 ? -17.396 -0.646 28.827 1.00 87.12 82 ASP A CA 1
ATOM 589 C C . ASP A 1 82 ? -18.900 -0.646 29.162 1.00 87.12 82 ASP A C 1
ATOM 591 O O . ASP A 1 82 ? -19.272 -0.389 30.309 1.00 87.12 82 ASP A O 1
ATOM 595 N N . GLN A 1 83 ? -19.768 -0.973 28.193 1.00 86.75 83 GLN A N 1
ATOM 596 C CA . GLN A 1 83 ? -21.209 -1.134 28.434 1.00 86.75 83 GLN A CA 1
ATOM 597 C C . GLN A 1 83 ? -21.506 -2.299 29.383 1.00 86.75 83 GLN A C 1
ATOM 599 O O . GLN A 1 83 ? -22.245 -2.123 30.347 1.00 86.75 83 GLN A O 1
ATOM 604 N N . GLU A 1 84 ? -20.900 -3.466 29.160 1.00 89.50 84 GLU A N 1
ATOM 605 C CA . GLU A 1 84 ? -21.093 -4.637 30.023 1.00 89.50 84 GLU A CA 1
ATOM 606 C C . GLU A 1 84 ? -20.614 -4.393 31.459 1.00 89.50 84 GLU A C 1
ATOM 608 O O . GLU A 1 84 ? -21.231 -4.886 32.406 1.00 89.50 84 GLU A O 1
ATOM 613 N N . LEU A 1 85 ? -19.523 -3.643 31.647 1.00 86.50 85 LEU A N 1
ATOM 614 C CA . LEU A 1 85 ? -19.074 -3.235 32.978 1.00 86.50 85 LEU A CA 1
ATOM 615 C C . LEU A 1 85 ? -20.055 -2.261 33.635 1.00 86.50 85 LEU A C 1
ATOM 617 O O . LEU A 1 85 ? -20.326 -2.393 34.830 1.00 86.50 85 LEU A O 1
ATOM 621 N N . ALA A 1 86 ? -20.575 -1.290 32.882 1.00 86.19 86 ALA A N 1
ATOM 622 C CA . ALA A 1 86 ? -21.554 -0.332 33.389 1.00 86.19 86 ALA A CA 1
ATOM 623 C C . ALA A 1 86 ? -22.849 -1.032 33.841 1.00 86.19 86 ALA A C 1
ATOM 625 O O . ALA A 1 86 ? -23.334 -0.768 34.943 1.00 86.19 86 ALA A O 1
ATOM 626 N N . ASP A 1 87 ? -23.346 -1.985 33.050 1.00 87.12 87 ASP A N 1
ATOM 627 C CA . ASP A 1 87 ? -24.543 -2.774 33.364 1.00 87.12 87 ASP A CA 1
ATOM 628 C C . ASP A 1 87 ? -24.332 -3.719 34.562 1.00 87.12 87 ASP A C 1
ATOM 630 O O . ASP A 1 87 ? -25.267 -4.000 35.303 1.00 87.12 87 ASP A O 1
ATOM 634 N N . GLN A 1 88 ? -23.107 -4.206 34.790 1.00 79.81 88 GLN A N 1
ATOM 635 C CA . GLN A 1 88 ? -22.778 -5.055 35.948 1.00 79.81 88 GLN A CA 1
ATOM 636 C C . GLN A 1 88 ? -22.544 -4.278 37.250 1.00 79.81 88 GLN A C 1
ATOM 638 O O . GLN A 1 88 ? -22.492 -4.881 38.324 1.00 79.81 88 GLN A O 1
ATOM 643 N N . THR A 1 89 ? -22.343 -2.963 37.166 1.00 72.25 89 THR A N 1
ATOM 644 C CA . THR A 1 89 ? -22.039 -2.105 38.322 1.00 72.25 89 THR A CA 1
ATOM 645 C C . THR A 1 89 ? -2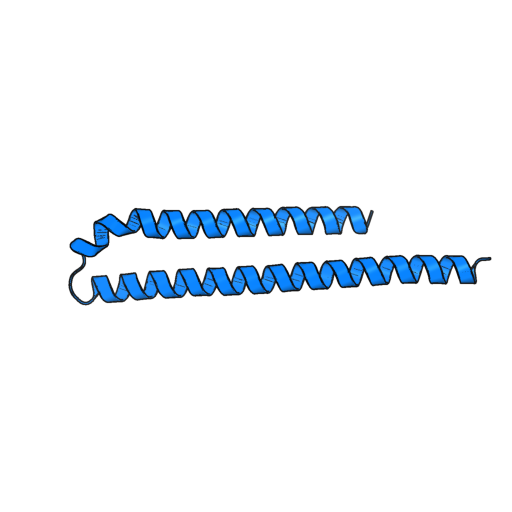3.184 -1.163 38.707 1.00 72.25 89 THR A C 1
ATOM 647 O O . THR A 1 89 ? -23.014 -0.364 39.632 1.00 72.25 89 THR A O 1
ATOM 650 N N . THR A 1 90 ? -24.348 -1.288 38.056 1.00 54.41 90 THR A N 1
ATOM 651 C CA . THR A 1 90 ? -25.619 -0.624 38.404 1.00 54.41 90 THR A CA 1
ATOM 652 C C . THR A 1 90 ? -26.632 -1.593 39.004 1.00 54.41 90 THR A C 1
ATOM 654 O O . THR A 1 90 ? -27.427 -1.123 39.851 1.00 54.41 90 THR A O 1
#

Foldseek 3Di:
DLLVVLVVVLVVLVVVLVVLVVVLVVVVVVCVVCCVVDDDPRNVVVVVVNVVSVVVSVVSVVVSVVSNVVSVVVVVVVVVVVVVVVVVVD

Radius of gyration: 21.47 Å; Cα contacts (8 Å, |Δi|>4): 19; chains: 1; bounding box: 44×17×64 Å

Solvent-accessible surface area (backbone atoms only — not comparable to full-atom values): 4984 Å² total; per-residue (Å²): 108,71,67,57,54,50,53,51,49,51,51,53,51,52,52,52,52,53,52,49,55,49,52,54,51,50,53,51,60,72,43,55,80,44,67,82,71,34,68,71,71,48,40,56,52,49,55,48,50,51,52,52,51,54,48,53,51,51,50,50,53,52,54,51,52,50,48,52,51,51,49,53,52,48,53,52,51,52,55,50,52,54,49,55,51,51,66,74,73,109

Sequence (90 aa):
MGSDVLSHLTKKTSTSSDDLGSLVKQLFEAAAPLEGRFNGAGRAAFDRFKNETDSISAELNGALGSILTGIAGQDLAFGQADQELADQTT

Nearest PDB structures (foldseek):
  5me8-assembly1_B  TM=7.047E-01  e=6.915E-01  Homo sapiens
  5mto-assembly1_A  TM=7.529E-01  e=1.154E+00  Homo sapiens
  5mto-assembly1_B  TM=7.153E-01  e=8.933E-01  Homo sapiens
  8qbr-assembly1_A  TM=6.586E-01  e=3.214E+00  Nostoc punctiforme
  8akr-assembly1_A  TM=6.104E-01  e=2.334E+00  Synechocystis sp. PCC 6803

Mean predicted aligned error: 9.23 Å

Secondary structure (DSSP, 8-state):
-HHHHHHHHHHHHHHHHHHHHHHHHHHHHHHGGGTTT--THHHHHHHHHHHHHHHHHHHHHHHHHHHHHHHHHHHHHHHHHHHHHHHH--